Protein AF-A0A7C5JN31-F1 (afdb_monomer_lite)

Foldseek 3Di:
DVDKDKDKDKDKDKDFDPPQLPDPPPNVPPTIDIDIDIDIDMGDDDDDDDDDDPVDDDVCPRPDPPNVVVVVVVVVVVVVVVVVVVVVVVVVVVVVVVVVVVVVVVVVVVVPDD

Radius of gyration: 34.73 Å; chains: 1; bounding box: 94×33×74 Å

Secondary structure (DSSP, 8-state):
--EEEEEEEEEEEEEE-TTGGG-TTTHHHHSEEEEEEEEEEEEEE-----PPPTTT--TTTTS-TT-HHHHHHHHHHHHHHHHHHHHHHHHHHHHHHHHHHHHHHHHHHHTT--

Sequence (114 aa):
AIGGLTDSSQEKVKTKVPLLGDIPLIGKYLFSHRRESLSRTETIIFVSLSIADPKHIVREEGIPEDAELVHKTLLQKESERRQFENEIEQLKRLNTSEKEKELKRIKRLLNTTP

pLDDT: mean 85.21, std 8.4, range [55.41, 95.62]

Structure (mmCIF, N/CA/C/O backbone):
data_AF-A0A7C5JN31-F1
#
_entry.id   AF-A0A7C5JN31-F1
#
loop_
_atom_site.group_PDB
_atom_site.id
_atom_site.type_symbol
_atom_site.label_atom_id
_atom_site.label_alt_id
_atom_site.label_comp_id
_atom_site.label_asym_id
_atom_site.label_entity_id
_atom_site.label_seq_id
_atom_site.pdbx_PDB_ins_code
_atom_site.Cartn_x
_atom_site.Cartn_y
_atom_site.Cartn_z
_atom_site.occupancy
_atom_site.B_iso_or_equiv
_atom_site.auth_seq_id
_atom_site.auth_comp_id
_atom_site.auth_asym_id
_atom_site.auth_atom_id
_atom_site.pdbx_PDB_model_num
ATOM 1 N N . ALA A 1 1 ? 12.983 -12.947 6.696 1.00 57.91 1 ALA A N 1
ATOM 2 C CA . ALA A 1 1 ? 11.868 -12.705 5.759 1.00 57.91 1 ALA A CA 1
ATOM 3 C C . ALA A 1 1 ? 11.324 -14.057 5.323 1.00 57.91 1 ALA A C 1
ATOM 5 O O . ALA A 1 1 ? 12.134 -14.930 5.030 1.00 57.91 1 ALA A O 1
ATOM 6 N N . ILE A 1 2 ? 10.003 -14.255 5.346 1.00 64.31 2 ILE A N 1
ATOM 7 C CA . ILE A 1 2 ? 9.390 -15.533 4.923 1.00 64.31 2 ILE A CA 1
ATOM 8 C C . ILE A 1 2 ? 9.315 -15.616 3.392 1.00 64.31 2 ILE A C 1
ATOM 10 O O . ILE A 1 2 ? 9.351 -16.700 2.819 1.00 64.31 2 ILE A O 1
ATOM 14 N N . GLY A 1 3 ? 9.306 -14.465 2.723 1.00 71.25 3 GLY A N 1
ATOM 15 C CA . GLY A 1 3 ? 9.404 -14.377 1.277 1.00 71.25 3 GLY A CA 1
ATOM 16 C C . GLY A 1 3 ? 9.536 -12.935 0.807 1.00 71.25 3 GLY A C 1
ATOM 17 O O . GLY A 1 3 ? 9.477 -11.990 1.600 1.00 71.25 3 GLY A O 1
ATOM 18 N N . GLY A 1 4 ? 9.707 -12.786 -0.500 1.00 80.06 4 GLY A N 1
ATOM 19 C CA . GLY A 1 4 ? 9.674 -11.509 -1.187 1.00 80.06 4 GLY A CA 1
ATOM 20 C C . GLY A 1 4 ? 9.371 -11.702 -2.668 1.00 80.06 4 GLY A C 1
ATOM 21 O O . GLY A 1 4 ? 9.558 -12.792 -3.206 1.00 80.06 4 GLY A O 1
ATOM 22 N N . LEU A 1 5 ? 8.872 -10.652 -3.309 1.00 88.44 5 LEU A N 1
ATOM 23 C CA . LEU A 1 5 ? 8.611 -10.605 -4.742 1.00 88.44 5 LEU A CA 1
ATOM 24 C C . LEU A 1 5 ? 9.448 -9.478 -5.334 1.00 88.44 5 LEU A C 1
ATOM 26 O O . LEU A 1 5 ? 9.331 -8.331 -4.906 1.00 88.44 5 LEU A O 1
ATOM 30 N N . THR A 1 6 ? 10.276 -9.810 -6.317 1.00 83.75 6 THR A N 1
ATOM 31 C CA . THR A 1 6 ? 10.966 -8.823 -7.143 1.00 83.75 6 THR A CA 1
ATOM 32 C C . THR A 1 6 ? 10.356 -8.869 -8.529 1.00 83.75 6 THR A C 1
ATOM 34 O O . THR A 1 6 ? 10.416 -9.900 -9.195 1.00 83.75 6 THR A O 1
ATOM 37 N N . ASP A 1 7 ? 9.787 -7.748 -8.951 1.00 82.12 7 ASP A N 1
ATOM 38 C CA . ASP A 1 7 ? 9.338 -7.538 -10.317 1.00 82.12 7 ASP A CA 1
ATOM 39 C C . ASP A 1 7 ? 10.256 -6.516 -10.990 1.00 82.12 7 ASP A C 1
ATOM 41 O O . ASP A 1 7 ? 10.668 -5.517 -10.390 1.00 82.12 7 ASP A O 1
ATOM 45 N N . SER A 1 8 ? 10.619 -6.789 -12.236 1.00 86.19 8 SER A N 1
ATOM 46 C CA . SER A 1 8 ? 11.465 -5.914 -13.033 1.00 86.19 8 SER A CA 1
ATOM 47 C C . SER A 1 8 ? 10.913 -5.838 -14.441 1.00 86.19 8 SER A C 1
ATOM 49 O O . SER A 1 8 ? 10.751 -6.856 -15.111 1.00 86.19 8 SER A O 1
ATOM 51 N N . SER A 1 9 ? 10.659 -4.615 -14.892 1.00 86.88 9 SER A N 1
ATOM 52 C CA . SER A 1 9 ? 10.125 -4.335 -16.216 1.00 86.88 9 SER A CA 1
ATOM 53 C C . SER A 1 9 ? 11.058 -3.393 -16.961 1.00 86.88 9 SER A C 1
ATOM 55 O O . SER A 1 9 ? 11.497 -2.366 -16.431 1.00 86.88 9 SER A O 1
ATOM 57 N N . GLN A 1 10 ? 11.383 -3.769 -18.197 1.00 90.88 10 GLN A N 1
ATOM 58 C CA . GLN A 1 10 ? 12.187 -2.966 -19.104 1.00 90.88 10 GLN A CA 1
ATOM 59 C C . GLN A 1 10 ? 11.359 -2.613 -20.335 1.00 90.88 10 GLN A C 1
ATOM 61 O O . GLN A 1 10 ? 10.977 -3.486 -21.112 1.00 90.88 10 GLN A O 1
ATOM 66 N N . GLU A 1 11 ? 11.156 -1.317 -20.552 1.00 91.25 11 GLU A N 1
ATOM 67 C CA . GLU A 1 11 ? 10.447 -0.795 -21.713 1.00 91.25 11 GLU A CA 1
ATOM 68 C C . GLU A 1 11 ? 11.410 0.004 -22.598 1.00 91.25 11 GLU A C 1
ATOM 70 O O . GLU A 1 11 ? 12.099 0.921 -22.141 1.00 91.25 11 GLU A O 1
ATOM 75 N N . LYS A 1 12 ? 11.465 -0.348 -23.887 1.00 92.44 12 LYS A N 1
ATOM 76 C CA . LYS A 1 12 ? 12.239 0.378 -24.900 1.00 92.44 12 LYS A CA 1
ATOM 77 C C . LYS A 1 12 ? 11.301 0.863 -25.992 1.00 92.44 12 LYS A C 1
ATOM 79 O O . LYS A 1 12 ? 10.890 0.089 -26.853 1.00 92.44 12 LYS A O 1
ATOM 84 N N . VAL A 1 13 ? 11.009 2.159 -25.982 1.00 91.38 13 VAL A N 1
ATOM 85 C CA . VAL A 1 13 ? 10.170 2.810 -26.990 1.00 91.38 13 VAL A CA 1
ATOM 86 C C . VAL A 1 13 ? 11.058 3.585 -27.950 1.00 91.38 13 VAL A C 1
ATOM 88 O O . VAL A 1 13 ? 11.870 4.420 -27.543 1.00 91.38 13 VAL A O 1
ATOM 91 N N . LYS A 1 14 ? 10.900 3.321 -29.248 1.00 90.56 14 LYS A N 1
ATOM 92 C CA . LYS A 1 14 ? 11.566 4.067 -30.315 1.00 90.56 14 LYS A CA 1
ATOM 93 C C . LYS A 1 14 ? 10.526 4.580 -31.299 1.00 90.56 14 LYS A C 1
ATOM 95 O O . LYS A 1 14 ? 9.910 3.796 -32.014 1.00 90.56 14 LYS A O 1
ATOM 100 N N . THR A 1 15 ? 10.410 5.896 -31.384 1.00 90.88 15 THR A N 1
ATOM 101 C CA . THR A 1 15 ? 9.513 6.584 -32.315 1.00 90.88 15 THR A CA 1
ATOM 102 C C . THR A 1 15 ? 10.360 7.331 -33.334 1.00 90.88 15 THR A C 1
ATOM 104 O O . THR A 1 15 ? 11.352 7.959 -32.974 1.00 90.88 15 THR A O 1
ATOM 107 N N . LYS A 1 16 ? 10.018 7.262 -34.619 1.00 92.12 16 LYS A N 1
ATOM 108 C CA . LYS A 1 16 ? 10.719 8.014 -35.667 1.00 92.12 16 LYS A CA 1
ATOM 109 C C . LYS A 1 16 ? 9.753 8.484 -36.742 1.00 92.12 16 LYS A C 1
ATOM 111 O O . LYS A 1 16 ? 8.742 7.828 -36.980 1.00 92.12 16 LYS A O 1
ATOM 116 N N . VAL A 1 17 ? 10.100 9.580 -37.410 1.00 91.44 17 VAL A N 1
ATOM 117 C CA . VAL A 1 17 ? 9.393 10.028 -38.616 1.00 91.44 17 VAL A CA 1
ATOM 118 C C . VAL A 1 17 ? 9.766 9.096 -39.785 1.00 91.44 17 VAL A C 1
ATOM 120 O O . VAL A 1 17 ? 10.963 8.885 -40.011 1.00 91.44 17 VAL A O 1
ATOM 123 N N . PRO A 1 18 ? 8.797 8.520 -40.527 1.00 84.75 18 PRO A N 1
ATOM 124 C CA . PRO A 1 18 ? 9.079 7.710 -41.716 1.00 84.75 18 PRO A CA 1
ATOM 125 C C . PRO A 1 18 ? 9.904 8.497 -42.749 1.00 84.75 18 PRO A C 1
ATOM 127 O O . PRO A 1 18 ? 9.698 9.697 -42.910 1.00 84.75 18 PRO A O 1
ATOM 130 N N . LEU A 1 19 ? 10.841 7.835 -43.439 1.00 86.44 19 LEU A N 1
ATOM 131 C CA . LEU A 1 19 ?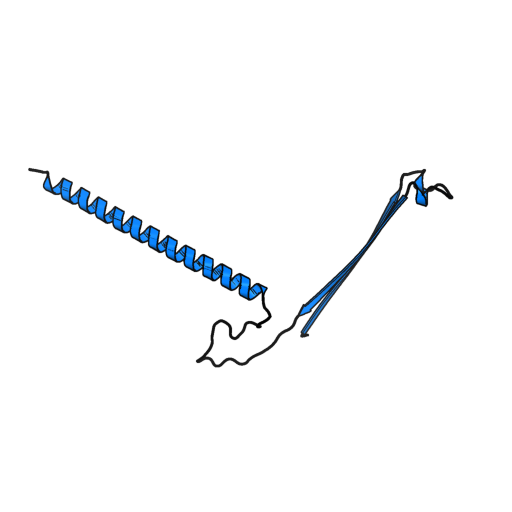 11.842 8.413 -44.362 1.00 86.44 19 LEU A CA 1
ATOM 132 C C . LEU A 1 19 ? 12.911 9.301 -43.692 1.00 86.44 19 LEU A C 1
ATOM 134 O O . LEU A 1 19 ? 14.101 9.027 -43.831 1.00 86.44 19 LEU A O 1
ATOM 138 N N . LEU A 1 20 ? 12.520 10.327 -42.929 1.00 86.50 20 LEU A N 1
ATOM 139 C CA . LEU A 1 20 ? 13.459 11.304 -42.349 1.00 86.50 20 LEU A CA 1
ATOM 140 C C . LEU A 1 20 ? 14.269 10.752 -41.166 1.00 86.50 20 LEU A C 1
ATOM 142 O O . LEU A 1 20 ? 15.424 11.126 -40.966 1.00 86.50 20 LEU A O 1
ATOM 146 N N . GLY A 1 21 ? 13.694 9.829 -40.394 1.00 84.50 21 GLY A N 1
ATOM 147 C CA . GLY A 1 21 ? 14.367 9.201 -39.255 1.00 84.50 21 GLY A CA 1
ATOM 148 C C . GLY A 1 21 ? 15.512 8.254 -39.635 1.00 84.50 21 GLY A C 1
ATOM 149 O O . GLY A 1 21 ? 16.330 7.923 -38.776 1.00 84.50 21 GLY A O 1
ATOM 150 N N . ASP A 1 22 ? 15.588 7.832 -40.902 1.00 88.94 22 ASP A N 1
ATOM 151 C CA . ASP A 1 22 ? 16.600 6.892 -41.403 1.00 88.94 22 ASP A CA 1
ATOM 152 C C . ASP A 1 22 ? 17.736 7.577 -42.182 1.00 88.94 22 ASP A C 1
ATOM 154 O O . ASP A 1 22 ? 18.663 6.904 -42.632 1.00 88.94 22 ASP A O 1
ATOM 158 N N . ILE A 1 23 ? 17.715 8.913 -42.294 1.00 89.12 23 ILE A N 1
ATOM 159 C CA . ILE A 1 23 ? 18.777 9.678 -42.958 1.00 89.12 23 ILE A CA 1
ATOM 160 C C . ILE A 1 23 ? 20.103 9.494 -42.190 1.00 89.12 23 ILE A C 1
ATOM 162 O O . ILE A 1 23 ? 20.155 9.779 -40.984 1.00 89.12 23 ILE A O 1
ATOM 166 N N . PRO A 1 24 ? 21.189 9.050 -42.859 1.00 83.00 24 PRO A N 1
ATOM 167 C CA . PRO A 1 24 ? 22.523 8.990 -42.265 1.00 83.00 24 PRO A CA 1
ATOM 168 C C . PRO A 1 24 ? 22.946 10.357 -41.704 1.00 83.00 24 PRO A C 1
ATOM 170 O O . PRO A 1 24 ? 22.541 11.393 -42.215 1.00 83.00 24 PRO A O 1
ATOM 173 N N . LEU A 1 25 ? 23.766 10.375 -40.653 1.00 83.06 25 LEU A N 1
ATOM 174 C CA . LEU A 1 25 ? 24.190 11.568 -39.893 1.00 83.06 25 LEU A CA 1
ATOM 175 C C . LEU A 1 25 ? 23.098 12.259 -39.059 1.00 83.06 25 LEU A C 1
ATOM 177 O O . LEU A 1 25 ? 23.324 12.446 -37.871 1.00 83.06 25 LEU A O 1
ATOM 181 N N . ILE A 1 26 ? 21.945 12.638 -39.623 1.00 86.25 26 ILE A N 1
ATOM 182 C CA . ILE A 1 26 ? 20.996 13.550 -38.941 1.00 86.25 26 ILE A CA 1
ATOM 183 C C . ILE A 1 26 ? 19.694 12.901 -38.456 1.00 86.25 26 ILE A C 1
ATOM 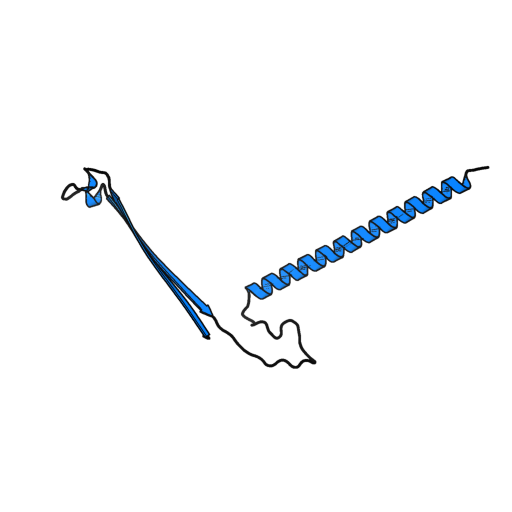185 O O . ILE A 1 26 ? 19.119 13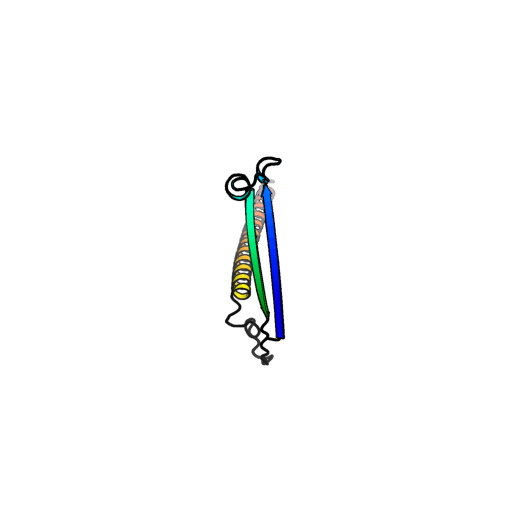.344 -37.459 1.00 86.25 26 ILE A O 1
ATOM 189 N N . GLY A 1 27 ? 19.229 11.833 -39.112 1.00 84.06 27 GLY A N 1
ATOM 190 C CA . GLY A 1 27 ? 17.890 11.272 -38.891 1.00 84.06 27 GLY A CA 1
ATOM 191 C C . GLY A 1 27 ? 17.663 10.783 -37.461 1.00 84.06 27 GLY A C 1
ATOM 192 O O . GLY A 1 27 ? 16.613 11.026 -36.865 1.00 84.06 27 GLY A O 1
ATOM 193 N N . LYS A 1 28 ? 18.693 10.171 -36.862 1.00 83.81 28 LYS A N 1
ATOM 194 C CA . LYS A 1 28 ? 18.642 9.653 -35.487 1.00 83.81 28 LYS A CA 1
ATOM 195 C C . LYS A 1 28 ? 18.608 10.753 -34.419 1.00 83.81 28 LYS A C 1
ATOM 197 O O . LYS A 1 28 ? 18.057 10.508 -33.351 1.00 83.81 28 LYS A O 1
ATOM 202 N N . TYR A 1 29 ? 19.180 11.926 -34.686 1.00 84.81 29 TYR A N 1
ATOM 203 C CA . TYR A 1 29 ? 19.310 12.996 -33.690 1.00 84.81 29 TYR A CA 1
ATOM 204 C C . TYR A 1 29 ? 18.160 14.004 -33.741 1.00 84.81 29 TYR A C 1
ATOM 206 O O . TYR A 1 29 ? 17.770 14.518 -32.700 1.00 84.81 29 TYR A O 1
ATOM 214 N N . LEU A 1 30 ? 17.609 14.272 -34.932 1.00 87.94 30 LEU A N 1
ATOM 215 C CA . LEU A 1 30 ? 16.582 15.306 -35.127 1.00 87.94 30 LEU A CA 1
ATOM 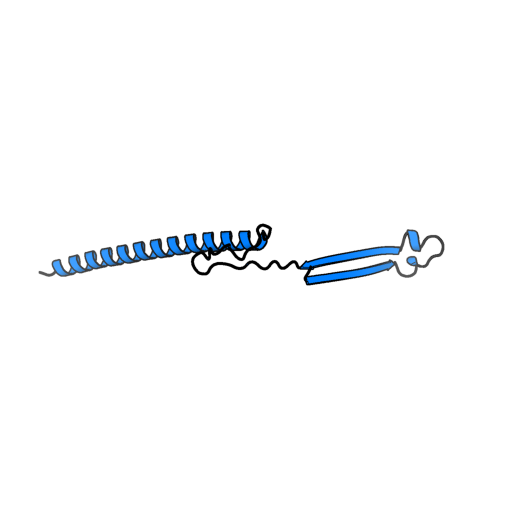216 C C . LEU A 1 30 ? 15.171 14.745 -35.351 1.00 87.94 30 LEU A C 1
ATOM 218 O O . LEU A 1 30 ? 14.193 15.416 -35.038 1.00 87.94 30 LEU A O 1
ATOM 222 N N . PHE A 1 31 ? 15.048 13.521 -35.874 1.00 91.19 31 PHE A N 1
ATOM 223 C CA . PHE A 1 31 ? 13.765 12.948 -36.310 1.00 91.19 31 PHE A CA 1
ATOM 224 C C . PHE A 1 31 ? 13.459 11.584 -35.678 1.00 91.19 31 PHE A C 1
ATOM 226 O O . PHE A 1 31 ? 12.558 10.867 -36.128 1.00 91.19 31 PHE A O 1
ATOM 233 N N . SER A 1 32 ? 14.199 11.211 -34.630 1.00 88.69 32 SER A N 1
ATOM 234 C CA . SER A 1 32 ? 13.944 10.003 -33.851 1.00 88.69 32 SER A CA 1
ATOM 235 C C . SER A 1 32 ? 13.980 10.288 -32.353 1.00 88.69 32 SER A C 1
ATOM 237 O O . SER A 1 32 ? 14.842 11.014 -31.868 1.00 88.69 32 SER A O 1
ATOM 239 N N . HIS A 1 33 ? 13.036 9.702 -31.625 1.00 90.88 33 HIS A N 1
ATOM 240 C CA . HIS A 1 33 ? 12.929 9.761 -30.178 1.00 90.88 33 HIS A CA 1
ATOM 241 C C . HIS A 1 33 ? 13.100 8.355 -29.603 1.00 90.88 33 HIS A C 1
ATOM 243 O O . HIS A 1 33 ? 12.530 7.384 -30.112 1.00 90.88 33 HIS A O 1
ATOM 249 N N . ARG A 1 34 ? 13.883 8.241 -28.532 1.00 89.25 34 ARG A N 1
ATOM 250 C CA . ARG A 1 34 ? 14.041 7.000 -27.779 1.00 89.25 34 ARG A CA 1
ATOM 251 C C . ARG A 1 34 ? 13.734 7.267 -26.319 1.00 89.25 34 ARG A C 1
ATOM 253 O O . ARG A 1 34 ? 14.313 8.174 -25.731 1.00 89.25 34 ARG A O 1
ATOM 260 N N . ARG A 1 35 ? 12.881 6.427 -25.747 1.00 90.56 35 ARG A N 1
ATOM 261 C CA . ARG A 1 35 ? 12.623 6.379 -24.316 1.00 90.56 35 ARG A CA 1
ATOM 262 C C . ARG A 1 35 ? 12.964 4.986 -23.815 1.00 90.56 35 ARG A C 1
ATOM 264 O O . ARG A 1 35 ? 12.471 3.993 -24.345 1.00 90.56 35 ARG A O 1
ATOM 271 N N . GLU A 1 36 ? 13.824 4.932 -22.814 1.00 92.38 36 GLU A N 1
ATOM 272 C CA . GLU A 1 36 ? 14.153 3.706 -22.095 1.00 92.38 36 GLU A CA 1
ATOM 273 C C . GLU A 1 36 ? 13.643 3.881 -20.664 1.00 92.38 36 GLU A C 1
ATOM 275 O O . GLU A 1 36 ? 13.950 4.883 -20.017 1.00 92.38 36 GLU A O 1
ATOM 280 N N . SER A 1 37 ? 12.810 2.953 -20.199 1.00 90.00 37 SER A N 1
ATOM 281 C CA . SER A 1 37 ? 12.298 2.936 -18.830 1.00 90.00 37 SER A CA 1
ATOM 282 C C . SER A 1 37 ? 12.674 1.620 -18.160 1.00 90.00 37 SER A C 1
ATOM 284 O O . SER A 1 37 ? 12.503 0.543 -18.733 1.00 90.00 37 SER A O 1
ATOM 286 N N . LEU A 1 38 ? 13.231 1.731 -16.957 1.00 91.06 38 LEU A N 1
ATOM 287 C CA . LEU A 1 38 ? 13.595 0.621 -16.086 1.00 91.06 38 LEU A CA 1
ATOM 288 C C . LEU A 1 38 ? 12.802 0.796 -14.793 1.00 91.06 38 LEU A C 1
ATOM 290 O O . LEU A 1 38 ? 13.013 1.774 -14.077 1.00 91.06 38 LEU A O 1
ATOM 294 N N . SER A 1 39 ? 11.890 -0.133 -14.518 1.00 90.88 39 SER A N 1
ATOM 295 C CA . SER A 1 39 ? 11.123 -0.172 -13.274 1.00 90.88 39 SER A CA 1
ATOM 296 C C . SER A 1 39 ? 11.471 -1.437 -12.507 1.00 90.88 39 SER A C 1
ATOM 298 O O . SER A 1 39 ? 11.498 -2.527 -13.082 1.00 90.88 39 SER A O 1
ATOM 300 N N . ARG A 1 40 ? 11.751 -1.292 -11.213 1.00 89.25 40 ARG A N 1
ATOM 301 C CA . ARG A 1 40 ? 12.041 -2.403 -10.308 1.00 89.25 40 ARG A CA 1
ATOM 302 C C . ARG A 1 40 ? 11.228 -2.220 -9.039 1.00 89.25 40 ARG A C 1
ATOM 304 O O . ARG A 1 40 ? 11.310 -1.176 -8.396 1.00 89.25 40 ARG A O 1
ATOM 311 N N . THR A 1 41 ? 10.449 -3.234 -8.697 1.00 91.62 41 THR A N 1
ATOM 312 C CA . THR A 1 41 ? 9.570 -3.239 -7.532 1.00 91.62 41 THR A CA 1
ATOM 313 C C . THR A 1 41 ? 9.920 -4.431 -6.662 1.00 91.62 41 THR A C 1
ATOM 315 O O . THR A 1 41 ? 9.981 -5.561 -7.136 1.00 91.62 41 THR A O 1
ATOM 318 N N . GLU A 1 42 ? 10.165 -4.174 -5.382 1.00 86.06 42 GLU A N 1
ATOM 319 C CA . GLU A 1 42 ? 10.550 -5.188 -4.407 1.00 86.06 42 GLU A CA 1
ATOM 320 C C . GLU A 1 42 ? 9.552 -5.163 -3.253 1.00 86.06 42 GLU A C 1
ATOM 322 O O . GLU A 1 42 ? 9.300 -4.122 -2.653 1.00 86.06 42 GLU A O 1
ATOM 327 N N . THR A 1 43 ? 8.955 -6.314 -2.963 1.00 87.44 43 THR A N 1
ATOM 328 C CA . THR A 1 43 ? 8.043 -6.512 -1.833 1.00 87.44 43 THR A CA 1
ATOM 329 C C . THR A 1 43 ? 8.664 -7.528 -0.890 1.00 87.44 43 THR A C 1
ATOM 331 O O . THR A 1 43 ? 9.053 -8.605 -1.335 1.00 87.44 43 THR A O 1
ATOM 334 N N . ILE A 1 44 ? 8.748 -7.214 0.403 1.00 87.44 44 ILE A N 1
ATOM 335 C CA . ILE A 1 44 ? 9.326 -8.093 1.429 1.00 87.44 44 ILE A CA 1
ATOM 336 C C . ILE A 1 44 ? 8.269 -8.352 2.500 1.00 87.44 44 ILE A C 1
ATOM 338 O O . ILE A 1 44 ? 7.643 -7.412 2.984 1.00 87.44 44 ILE A O 1
ATOM 342 N N . ILE A 1 45 ? 8.078 -9.620 2.879 1.00 82.25 45 ILE A N 1
ATOM 343 C CA . ILE A 1 45 ? 7.096 -10.015 3.896 1.00 82.25 45 ILE A CA 1
ATOM 344 C C . ILE A 1 45 ? 7.814 -10.502 5.159 1.00 82.25 45 ILE A C 1
ATOM 346 O O . ILE A 1 45 ? 8.599 -11.464 5.141 1.00 82.25 45 ILE A O 1
ATOM 350 N N . PHE A 1 46 ? 7.498 -9.846 6.276 1.00 83.75 46 PHE A N 1
ATOM 351 C CA . PHE A 1 46 ? 7.928 -10.214 7.620 1.00 83.75 46 PHE A CA 1
ATOM 352 C C . PHE A 1 46 ? 6.747 -10.793 8.396 1.00 83.75 46 PHE A C 1
ATOM 354 O O . PHE A 1 46 ? 5.640 -10.267 8.337 1.00 83.75 46 PHE A O 1
ATOM 361 N N . VAL A 1 47 ? 6.985 -11.887 9.116 1.00 79.81 47 VAL A N 1
ATOM 362 C CA . VAL A 1 47 ? 6.007 -12.478 10.031 1.00 79.81 47 VAL A CA 1
ATOM 363 C C . VAL A 1 47 ? 6.712 -12.681 11.359 1.00 79.81 47 VAL A C 1
ATOM 365 O O . VAL A 1 47 ? 7.789 -13.280 11.401 1.00 79.81 47 VAL A O 1
ATOM 368 N N . SER A 1 48 ? 6.103 -12.160 12.417 1.00 81.50 48 SER A N 1
ATOM 369 C CA . SER A 1 48 ? 6.512 -12.372 13.800 1.00 81.50 48 SER A CA 1
ATOM 370 C C . SER A 1 48 ? 5.426 -13.180 14.502 1.00 81.50 48 SER A C 1
ATOM 372 O O . SER A 1 48 ? 4.241 -12.961 14.252 1.00 81.50 48 SER A O 1
ATOM 374 N N . LEU A 1 49 ? 5.825 -14.134 15.340 1.00 80.81 49 LEU A N 1
ATOM 375 C CA . LEU A 1 49 ? 4.911 -14.940 16.145 1.00 80.81 49 LEU A CA 1
ATOM 376 C C . LEU A 1 49 ? 5.147 -14.611 17.618 1.00 80.81 49 LEU A C 1
ATOM 378 O O . LEU A 1 49 ? 6.274 -14.712 18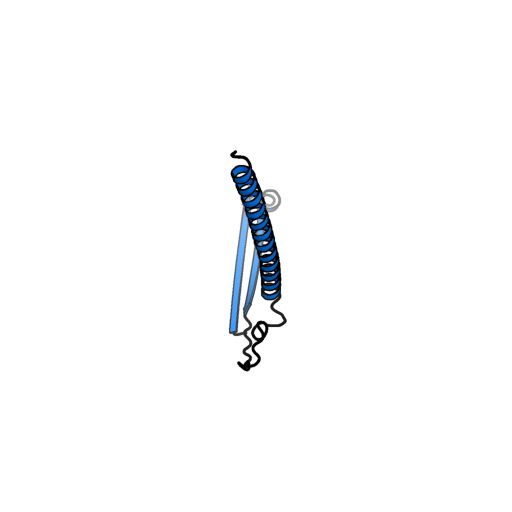.102 1.00 80.81 49 LEU A O 1
ATOM 382 N N . SER A 1 50 ? 4.079 -14.260 18.326 1.00 75.69 50 SER A N 1
ATOM 383 C CA . SER A 1 50 ? 4.042 -14.108 19.781 1.00 75.69 50 SER A CA 1
ATOM 384 C C . SER A 1 50 ? 3.005 -15.075 20.362 1.00 75.69 50 SER A C 1
ATOM 386 O O . SER A 1 50 ? 1.997 -15.387 19.727 1.00 75.69 50 SER A O 1
ATOM 388 N N . ILE A 1 51 ? 3.268 -15.599 21.561 1.00 79.31 51 ILE A N 1
ATOM 389 C CA . ILE A 1 51 ? 2.297 -16.401 22.315 1.00 79.31 51 ILE A CA 1
ATOM 390 C C . ILE A 1 51 ? 1.552 -15.440 23.243 1.00 79.31 51 ILE A C 1
ATOM 392 O O . ILE A 1 51 ? 2.189 -14.788 24.067 1.00 79.31 51 ILE A O 1
ATOM 396 N N . ALA A 1 52 ? 0.228 -15.364 23.108 1.00 77.62 52 ALA A N 1
ATOM 397 C CA . ALA A 1 52 ? -0.638 -14.544 23.955 1.00 77.62 52 ALA A CA 1
ATOM 398 C C . ALA A 1 52 ? -1.322 -15.398 25.037 1.00 77.62 52 ALA A C 1
ATOM 400 O O . ALA A 1 52 ? -1.746 -16.527 24.767 1.00 77.62 52 ALA A O 1
ATOM 401 N N . ASP A 1 53 ? -1.439 -14.868 26.259 1.00 81.56 53 ASP A N 1
ATOM 402 C CA . ASP A 1 53 ? -2.204 -15.511 27.334 1.00 81.56 53 ASP A CA 1
ATOM 403 C C . ASP A 1 53 ? -3.706 -15.264 27.103 1.00 81.56 53 ASP A C 1
ATOM 405 O O . ASP A 1 53 ? -4.129 -14.107 27.095 1.00 81.56 53 ASP A O 1
ATOM 409 N N . PRO A 1 54 ? -4.548 -16.311 26.972 1.00 76.88 54 PRO A N 1
ATOM 410 C CA . PRO A 1 54 ? -5.986 -16.169 26.743 1.00 76.88 54 PRO A CA 1
ATOM 411 C C . PRO A 1 54 ? -6.726 -15.328 27.792 1.00 76.88 54 PRO A C 1
ATOM 413 O O . PRO A 1 54 ? -7.808 -14.821 27.503 1.00 76.88 54 PRO A O 1
ATOM 416 N N . LYS A 1 55 ? -6.174 -15.160 28.999 1.00 79.50 55 LYS A N 1
ATOM 417 C CA . LYS A 1 55 ? -6.770 -14.316 30.046 1.00 79.50 55 LYS A CA 1
ATOM 418 C C . LYS A 1 55 ? -6.526 -12.822 29.837 1.00 79.50 55 LYS A C 1
ATOM 420 O O . LYS A 1 55 ? -7.239 -12.016 30.433 1.00 79.50 55 LYS A O 1
ATOM 425 N N . HIS A 1 56 ? -5.547 -12.462 29.012 1.00 73.88 56 HIS A N 1
ATOM 426 C CA . HIS A 1 56 ? -5.084 -11.089 28.831 1.00 73.88 56 HIS A CA 1
ATOM 427 C C . HIS A 1 56 ? -5.045 -10.638 27.368 1.00 73.88 56 HIS A C 1
ATOM 429 O O . HIS A 1 56 ? -4.488 -9.580 27.105 1.00 73.88 56 HIS A O 1
ATOM 435 N N . ILE A 1 57 ? -5.711 -11.361 26.453 1.00 71.69 57 ILE A N 1
ATOM 436 C CA . ILE A 1 57 ? -5.773 -10.989 25.032 1.00 71.69 57 ILE A CA 1
ATOM 437 C C . ILE A 1 57 ? -6.387 -9.601 24.868 1.00 71.69 57 ILE A C 1
ATOM 439 O O . ILE A 1 57 ? -7.609 -9.424 24.905 1.00 71.69 57 ILE A O 1
ATOM 443 N N . VAL A 1 58 ? -5.521 -8.618 24.645 1.00 73.75 58 VAL A N 1
ATOM 444 C CA . VAL A 1 58 ? -5.905 -7.293 24.166 1.00 73.75 58 VAL A CA 1
ATOM 445 C C . VAL A 1 58 ? -5.993 -7.360 22.642 1.00 73.75 58 VAL A C 1
ATOM 447 O O . VAL A 1 58 ? -5.278 -8.125 21.993 1.00 73.75 58 VAL A O 1
ATOM 450 N N . ARG A 1 59 ? -6.900 -6.587 22.040 1.00 69.94 59 ARG A N 1
ATOM 451 C CA . ARG A 1 59 ? -7.187 -6.644 20.595 1.00 69.94 59 ARG A CA 1
ATOM 452 C C . ARG A 1 59 ? -5.949 -6.336 19.738 1.00 69.94 59 ARG A C 1
ATOM 454 O O . ARG A 1 59 ? -5.894 -6.719 18.571 1.00 69.94 59 ARG A O 1
ATOM 461 N N . GLU A 1 60 ? -4.972 -5.673 20.336 1.00 71.75 60 GLU A N 1
ATOM 462 C CA . GLU A 1 60 ? -3.716 -5.226 19.757 1.00 71.75 60 GLU A CA 1
ATOM 463 C C . GLU A 1 60 ? -2.582 -6.271 19.863 1.00 71.75 60 GLU A C 1
ATOM 465 O O . GLU A 1 60 ? -1.595 -6.138 19.149 1.00 71.75 60 GLU A O 1
ATOM 470 N N . GLU A 1 61 ? -2.710 -7.347 20.661 1.00 72.75 61 GLU A N 1
ATOM 471 C CA . GLU A 1 61 ? -1.613 -8.307 20.954 1.00 72.75 61 GLU A CA 1
ATOM 472 C C . GLU A 1 61 ? -1.107 -9.141 19.756 1.00 72.75 61 GLU A C 1
ATOM 474 O O . GLU A 1 61 ? -0.109 -9.854 19.864 1.00 72.75 61 GLU A O 1
ATOM 479 N N . GLY A 1 62 ? -1.756 -9.045 18.597 1.00 73.62 62 GLY A N 1
ATOM 480 C CA . GLY A 1 62 ? -1.321 -9.687 17.350 1.00 73.62 62 GLY A CA 1
ATOM 481 C C . GLY A 1 62 ? -0.899 -8.707 16.257 1.00 73.62 62 GLY A C 1
ATOM 482 O O . GLY A 1 62 ? -0.660 -9.129 15.125 1.00 73.62 62 GLY A O 1
ATOM 483 N N . ILE A 1 63 ? -0.867 -7.408 16.556 1.00 81.50 63 ILE A N 1
ATOM 484 C CA . ILE A 1 63 ? -0.589 -6.359 15.578 1.00 81.50 63 ILE A CA 1
ATOM 485 C C . ILE A 1 63 ? 0.836 -5.848 15.813 1.00 81.50 63 ILE A C 1
ATOM 487 O O . ILE A 1 63 ? 1.134 -5.372 16.906 1.00 81.50 63 ILE A O 1
ATOM 491 N N . PRO A 1 64 ? 1.726 -5.929 14.810 1.00 79.06 64 PRO A N 1
ATOM 492 C CA . PRO A 1 64 ? 3.061 -5.352 14.914 1.00 79.06 64 PRO A CA 1
ATOM 493 C C . PRO A 1 64 ? 3.005 -3.838 15.165 1.00 79.06 64 PRO A C 1
ATOM 495 O O . PRO A 1 64 ? 2.154 -3.148 14.599 1.00 79.06 64 PRO A O 1
ATOM 498 N N . GLU A 1 65 ? 3.932 -3.313 15.969 1.00 77.81 65 GLU A N 1
ATOM 499 C CA . GLU A 1 65 ? 4.029 -1.875 16.274 1.00 77.81 65 GLU A CA 1
A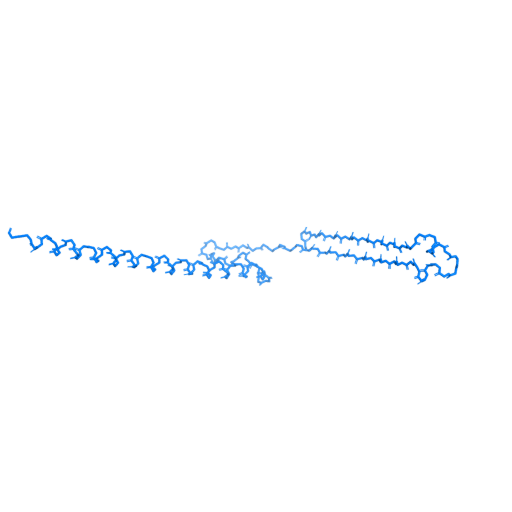TOM 500 C C . GLU A 1 65 ? 4.212 -1.025 15.001 1.00 77.81 65 GLU A C 1
ATOM 502 O O . GLU A 1 65 ? 3.666 0.067 14.878 1.00 77.81 65 GLU A O 1
ATOM 507 N N . ASP A 1 66 ? 4.907 -1.570 14.005 1.00 79.31 66 ASP A N 1
ATOM 508 C CA . ASP A 1 66 ? 5.198 -0.960 12.708 1.00 79.31 66 ASP A CA 1
ATOM 509 C C . ASP A 1 66 ? 4.075 -1.134 11.660 1.00 79.31 66 ASP A C 1
ATOM 511 O O . ASP A 1 66 ? 4.198 -0.677 10.521 1.00 79.31 66 ASP A O 1
ATOM 515 N N . ALA A 1 67 ? 2.938 -1.741 12.019 1.00 82.44 67 ALA A N 1
ATOM 516 C CA . ALA A 1 67 ? 1.814 -1.967 11.107 1.00 82.44 67 ALA A CA 1
ATOM 517 C C . ALA A 1 67 ? 0.915 -0.722 10.932 1.00 82.44 67 ALA A C 1
ATOM 519 O O . ALA A 1 67 ? -0.269 -0.731 11.288 1.00 82.44 67 ALA A O 1
ATOM 520 N N . GLU A 1 68 ? 1.451 0.357 10.353 1.00 84.88 68 GLU A N 1
ATOM 521 C CA . GLU A 1 68 ? 0.770 1.660 10.207 1.00 84.88 68 GLU A CA 1
ATOM 522 C C . GLU A 1 68 ? -0.600 1.559 9.504 1.00 84.88 68 GLU A C 1
ATOM 524 O O . GLU A 1 68 ? -1.601 2.115 9.964 1.00 84.88 68 GLU A O 1
ATOM 529 N N . LEU A 1 69 ? -0.680 0.800 8.405 1.00 83.94 69 LEU A N 1
ATOM 530 C CA . LEU A 1 69 ? -1.915 0.638 7.626 1.00 83.94 69 LEU A CA 1
ATOM 531 C C . LEU A 1 69 ? -3.038 -0.030 8.432 1.00 83.94 69 LEU A C 1
ATOM 533 O O . LEU A 1 69 ? -4.211 0.334 8.296 1.00 83.94 69 LEU A O 1
ATOM 537 N N . VAL A 1 70 ? -2.683 -0.999 9.280 1.00 86.06 70 VAL A N 1
ATOM 538 C CA . VAL A 1 70 ? -3.643 -1.702 10.138 1.00 86.06 70 VAL A CA 1
ATOM 539 C C . VAL A 1 70 ? -4.173 -0.741 11.198 1.00 86.06 70 VAL A C 1
ATOM 541 O O . VAL A 1 70 ? -5.390 -0.608 11.336 1.00 86.06 70 VAL A O 1
ATOM 544 N N . HIS A 1 71 ? -3.283 -0.000 11.863 1.00 85.94 71 HIS A N 1
ATOM 545 C CA . HIS A 1 71 ? -3.653 1.017 12.850 1.00 85.94 71 HIS A CA 1
ATOM 546 C C . HIS A 1 71 ? -4.578 2.083 12.258 1.00 85.94 71 HIS A C 1
ATOM 548 O O . HIS A 1 71 ? -5.638 2.365 12.818 1.00 85.94 71 HIS A O 1
ATOM 554 N N . LYS A 1 72 ? -4.241 2.622 11.080 1.00 87.88 72 LYS A N 1
ATOM 555 C CA . LYS A 1 72 ? -5.083 3.602 10.380 1.00 87.88 72 LYS A CA 1
ATOM 556 C C . LYS A 1 72 ? -6.489 3.062 10.114 1.00 87.88 72 LYS A C 1
ATOM 558 O O . LYS A 1 72 ? -7.474 3.758 10.355 1.00 87.88 72 LYS A O 1
ATOM 563 N N . THR A 1 73 ? -6.586 1.818 9.649 1.00 87.31 73 THR A N 1
ATOM 564 C CA . THR A 1 73 ? -7.872 1.175 9.344 1.00 87.31 73 THR A CA 1
ATOM 565 C C . THR A 1 73 ? -8.698 0.931 10.610 1.00 87.31 73 THR A C 1
ATOM 567 O O . THR A 1 73 ? -9.919 1.092 10.593 1.00 87.31 73 THR A O 1
ATOM 570 N N . LEU A 1 74 ? -8.053 0.560 11.719 1.00 88.06 74 LEU A N 1
ATOM 571 C CA . LEU A 1 74 ? -8.721 0.384 13.009 1.00 88.06 74 LEU A CA 1
ATOM 572 C C . LEU A 1 74 ? -9.291 1.703 13.531 1.00 88.06 74 LEU A C 1
ATOM 574 O O . LEU A 1 74 ? -10.466 1.746 13.890 1.00 88.06 74 LEU A O 1
ATOM 578 N N . LEU A 1 75 ? -8.502 2.780 13.486 1.00 89.25 75 LEU A N 1
ATOM 579 C CA . LEU A 1 75 ? -8.942 4.117 13.894 1.00 89.25 75 LEU A CA 1
ATOM 580 C C . LEU A 1 75 ? -10.124 4.614 13.051 1.00 89.25 75 LEU A C 1
ATOM 582 O O . LEU A 1 75 ? -11.090 5.150 13.595 1.00 89.25 75 LEU A O 1
ATOM 586 N N . GLN A 1 76 ? -10.085 4.395 11.733 1.00 91.00 76 GLN A N 1
ATOM 587 C CA . GLN A 1 76 ? -11.193 4.742 10.839 1.00 91.00 76 GLN A CA 1
ATOM 588 C C . GLN A 1 76 ? -12.472 3.991 11.216 1.00 91.00 76 GLN A C 1
ATOM 590 O O . GLN A 1 76 ? -13.489 4.628 11.490 1.00 91.00 76 GLN A O 1
ATOM 595 N N . LYS A 1 77 ? -12.407 2.661 11.346 1.00 90.50 77 LYS A N 1
ATOM 596 C CA . LYS A 1 77 ? -13.565 1.843 11.737 1.00 90.50 77 LYS A CA 1
ATOM 597 C C . LYS A 1 77 ? -14.119 2.219 13.103 1.00 90.50 77 LYS A C 1
ATOM 599 O O . LYS A 1 77 ? -15.330 2.181 13.310 1.00 90.50 77 LYS A O 1
ATOM 604 N N . GLU A 1 78 ? -13.253 2.560 14.051 1.00 90.44 78 GLU A N 1
ATOM 605 C CA . GLU A 1 78 ? -13.696 2.983 15.373 1.00 90.44 78 GLU A CA 1
ATOM 606 C C . GLU A 1 78 ? -14.440 4.321 15.308 1.00 90.44 78 GLU A C 1
ATOM 608 O O . GLU A 1 78 ? -15.495 4.469 15.928 1.00 90.44 78 GLU A O 1
ATOM 613 N N . SER A 1 79 ? -13.941 5.272 14.514 1.00 92.56 79 SER A N 1
ATOM 614 C CA . SER A 1 79 ? -14.611 6.557 14.299 1.00 92.56 79 SER A CA 1
ATOM 615 C C . SER A 1 79 ? -15.974 6.394 13.619 1.00 92.56 79 SER A C 1
ATOM 617 O O . SER A 1 79 ? -16.958 6.968 14.084 1.00 92.56 79 SER A O 1
ATOM 619 N N . GLU A 1 80 ? -16.057 5.544 12.594 1.00 93.62 80 GLU A N 1
ATOM 620 C CA . GLU A 1 80 ? -17.294 5.226 11.878 1.00 93.62 80 GLU A CA 1
ATOM 621 C C . GLU A 1 80 ? -18.307 4.567 12.813 1.00 93.62 80 GLU A C 1
ATOM 623 O O . GLU A 1 80 ? -19.473 4.957 12.846 1.00 93.62 80 GLU A O 1
ATOM 628 N N . ARG A 1 81 ? -17.858 3.612 13.641 1.00 92.56 81 ARG A N 1
ATOM 629 C CA . ARG A 1 81 ? -18.723 2.950 14.622 1.00 92.56 81 ARG A CA 1
ATOM 630 C C . ARG A 1 81 ? -19.304 3.952 15.614 1.00 92.56 81 ARG A C 1
ATOM 632 O O . ARG A 1 81 ? -20.506 3.928 15.857 1.00 92.56 81 ARG A O 1
ATOM 639 N N . ARG A 1 82 ? -18.476 4.854 16.150 1.00 93.75 82 ARG A N 1
ATOM 640 C CA . ARG A 1 82 ? -18.935 5.902 17.076 1.00 93.75 82 ARG A CA 1
ATOM 641 C C . ARG A 1 82 ? -19.942 6.843 16.412 1.00 93.75 82 ARG A C 1
ATOM 643 O O . ARG A 1 82 ? -20.927 7.223 17.037 1.00 93.75 82 ARG A O 1
ATOM 650 N N . GLN A 1 83 ? -19.717 7.221 15.154 1.00 95.12 83 GLN A N 1
ATOM 651 C CA . GLN A 1 83 ? -20.658 8.058 14.403 1.00 95.12 83 GLN A CA 1
ATOM 652 C C . GLN A 1 83 ? -22.000 7.352 14.201 1.00 95.12 83 GLN A C 1
ATOM 654 O O . GLN A 1 83 ? -23.044 7.933 14.491 1.00 95.12 83 GLN A O 1
ATOM 659 N N . PHE A 1 84 ? -21.965 6.088 13.787 1.00 93.69 84 PHE A N 1
ATOM 660 C CA . PHE A 1 84 ? -23.156 5.275 13.577 1.00 93.69 84 PHE A CA 1
ATOM 661 C C . PHE A 1 84 ? -23.957 5.057 14.870 1.00 93.69 84 PHE A C 1
ATOM 663 O O . PHE A 1 84 ? -25.182 5.163 14.875 1.00 93.69 84 PHE A O 1
ATOM 670 N N . GLU A 1 85 ? -23.278 4.798 15.991 1.00 95.50 85 GLU A N 1
ATOM 671 C CA . GLU A 1 85 ? -23.915 4.665 17.307 1.00 95.50 85 GLU A CA 1
ATOM 672 C C . GLU A 1 85 ? -24.643 5.955 17.714 1.00 95.50 85 GLU A C 1
ATOM 674 O O . GLU A 1 85 ? -25.810 5.904 18.117 1.00 95.50 85 GLU A O 1
ATOM 679 N N . ASN A 1 86 ? -23.995 7.109 17.534 1.00 95.50 86 ASN A N 1
ATOM 680 C CA . ASN A 1 86 ? -24.595 8.413 17.813 1.00 95.50 86 ASN A CA 1
ATOM 681 C C . ASN A 1 86 ? -25.815 8.688 16.919 1.00 95.50 86 ASN A C 1
ATOM 683 O O . ASN A 1 86 ? -26.829 9.203 17.394 1.00 95.50 86 ASN A O 1
ATOM 687 N N . GLU A 1 87 ? -25.743 8.335 15.636 1.00 94.56 87 GLU A N 1
ATOM 688 C CA . GLU A 1 87 ? -26.850 8.496 14.691 1.00 94.56 87 GLU A CA 1
ATOM 689 C C . GLU A 1 87 ? -28.057 7.629 15.082 1.00 94.56 87 GLU A C 1
ATOM 691 O O . GLU A 1 87 ? -29.184 8.128 15.176 1.00 94.56 87 GLU A O 1
ATOM 696 N N . ILE A 1 88 ? -27.828 6.351 15.407 1.00 95.62 88 ILE A N 1
ATOM 697 C CA . ILE A 1 88 ? -28.879 5.453 15.910 1.00 95.62 88 ILE A CA 1
ATOM 698 C C . ILE A 1 88 ? -29.536 6.036 17.160 1.00 95.62 88 ILE A C 1
ATOM 700 O O . ILE A 1 88 ? -30.761 5.967 17.314 1.00 95.62 88 ILE A O 1
ATOM 704 N N . GLU A 1 89 ? -28.741 6.582 18.077 1.00 95.62 89 GLU A N 1
ATOM 705 C CA . GLU A 1 89 ? -29.264 7.163 19.305 1.00 95.62 89 GLU A CA 1
ATOM 706 C C . GLU A 1 89 ? -30.164 8.373 19.022 1.00 95.62 89 GLU A C 1
ATOM 708 O O . GLU A 1 89 ? -31.264 8.472 19.576 1.00 95.62 89 GLU A O 1
ATOM 713 N N . GLN A 1 90 ? -29.752 9.258 18.113 1.00 95.56 90 GLN A N 1
ATOM 714 C CA . GLN A 1 90 ? -30.558 10.405 17.696 1.00 95.56 90 GLN A CA 1
ATOM 715 C C . GLN A 1 90 ? -31.885 9.971 17.065 1.00 95.56 90 GLN A C 1
ATOM 717 O O . GLN A 1 90 ? -32.943 10.467 17.461 1.00 95.56 90 GLN A O 1
ATOM 722 N N . LEU A 1 91 ? -31.858 8.997 16.151 1.00 94.00 91 LEU A N 1
ATOM 723 C CA . LEU A 1 91 ? -33.062 8.468 15.503 1.00 94.00 91 LEU A CA 1
ATOM 724 C C . LEU A 1 91 ? -34.044 7.866 16.515 1.00 94.00 91 LEU A C 1
ATOM 726 O O . LEU A 1 91 ? -35.252 8.113 16.442 1.00 94.00 91 LEU A O 1
ATOM 730 N N . LYS A 1 92 ? -33.541 7.119 17.505 1.00 93.69 92 LYS A N 1
ATOM 731 C CA . LYS A 1 92 ? -34.372 6.570 18.587 1.00 93.69 92 LYS A CA 1
ATOM 732 C C . LYS A 1 92 ? -35.032 7.674 19.408 1.00 93.69 92 LYS A C 1
ATOM 734 O O . LYS A 1 92 ? -36.226 7.579 19.701 1.00 93.69 92 LYS A O 1
ATOM 739 N N . ARG A 1 93 ? -34.288 8.728 19.761 1.00 94.06 93 ARG A N 1
ATOM 740 C CA . ARG A 1 93 ? -34.824 9.873 20.516 1.00 94.06 93 ARG A CA 1
ATOM 741 C C . ARG A 1 93 ? -35.922 10.596 19.732 1.00 94.06 93 ARG A C 1
ATOM 743 O O . ARG A 1 93 ? -36.979 10.870 20.299 1.00 94.06 93 ARG A O 1
ATOM 750 N N . LEU A 1 94 ? -35.710 10.839 18.436 1.00 93.38 94 LEU A N 1
ATOM 751 C CA . LEU A 1 94 ? -36.703 11.469 17.559 1.00 93.38 94 LEU A CA 1
ATOM 752 C C . LEU A 1 94 ? -37.993 10.648 17.499 1.00 93.38 94 LEU A C 1
ATOM 754 O O . LEU A 1 94 ? -39.053 11.168 17.846 1.00 93.38 94 LEU A O 1
ATOM 758 N N . ASN A 1 95 ? -37.888 9.355 17.186 1.00 94.06 95 ASN A N 1
ATOM 759 C CA . ASN A 1 95 ? -39.036 8.450 17.087 1.00 94.06 95 ASN A CA 1
ATOM 760 C C . ASN A 1 95 ? -39.812 8.356 18.416 1.00 94.06 95 ASN A C 1
ATOM 762 O O . ASN A 1 95 ? -41.040 8.405 18.442 1.00 94.06 95 ASN A O 1
ATOM 766 N N . THR A 1 96 ? -39.106 8.306 19.551 1.00 93.56 96 THR A N 1
ATOM 767 C CA . THR A 1 96 ? -39.750 8.308 20.877 1.00 93.56 96 THR A CA 1
ATOM 768 C C . THR A 1 96 ? -40.514 9.612 21.124 1.00 93.56 96 THR A C 1
ATOM 770 O O . THR A 1 96 ? -41.673 9.579 21.537 1.00 93.56 96 THR A O 1
ATOM 773 N N . SER A 1 97 ? -39.915 10.761 20.793 1.00 91.38 97 SER A N 1
ATOM 774 C CA . SER A 1 97 ? -40.567 12.069 20.933 1.00 91.38 97 SER A CA 1
ATOM 775 C C . SER A 1 97 ? -41.794 12.230 20.024 1.00 91.38 97 SER A C 1
ATOM 777 O O . SER A 1 97 ? -42.776 12.867 20.409 1.00 91.38 97 SER A O 1
ATOM 779 N N . GLU A 1 98 ? -41.765 11.648 18.821 1.00 91.38 98 GLU A N 1
ATOM 780 C CA . GLU A 1 98 ? -42.894 11.647 17.889 1.00 91.38 98 GLU A CA 1
ATOM 781 C C . GLU A 1 98 ? -44.044 10.797 18.418 1.00 91.38 98 GLU A C 1
ATOM 783 O O . GLU A 1 98 ? -45.170 11.289 18.504 1.00 91.38 98 GLU A O 1
ATOM 788 N N . LYS A 1 99 ? -43.752 9.579 18.892 1.00 90.31 99 LYS A N 1
ATOM 789 C CA . LYS A 1 99 ? -44.746 8.712 19.541 1.00 90.31 99 LYS A CA 1
ATOM 790 C C . LYS A 1 99 ? -45.406 9.394 20.737 1.00 90.31 99 LYS A C 1
ATOM 792 O O . LYS A 1 99 ? -46.623 9.325 20.894 1.00 90.31 99 LYS A O 1
ATOM 797 N N . GLU A 1 100 ? -44.635 10.098 21.565 1.00 89.81 100 GLU A N 1
ATOM 798 C CA . GLU A 1 100 ? -45.180 10.857 22.696 1.00 89.81 100 GLU A CA 1
ATOM 799 C C . GLU A 1 100 ? -46.085 12.018 22.259 1.00 89.81 100 GLU A C 1
ATOM 801 O O . GLU A 1 100 ? -47.129 12.266 22.876 1.00 89.81 100 GLU A O 1
ATOM 806 N N . LYS A 1 101 ? -45.707 12.741 21.197 1.00 89.94 101 LYS A N 1
ATOM 807 C CA . LYS A 1 101 ? -46.529 13.816 20.622 1.00 89.94 101 LYS A CA 1
ATOM 808 C C . LYS A 1 101 ? -47.841 13.272 20.058 1.00 89.94 101 LYS A C 1
ATOM 810 O O . LYS A 1 101 ? -48.887 13.877 20.302 1.00 89.94 101 LYS A O 1
ATOM 815 N N . GLU A 1 102 ? -47.807 12.142 19.355 1.00 90.00 102 GLU A N 1
ATOM 816 C CA . GLU A 1 102 ? -49.010 11.484 18.836 1.00 90.00 102 GLU A CA 1
ATOM 817 C C . GLU A 1 102 ? -49.934 11.001 19.955 1.00 90.00 102 GLU A C 1
ATOM 819 O O . GLU A 1 102 ? -51.120 11.331 19.954 1.00 90.00 102 GLU A O 1
ATOM 824 N N . LEU A 1 103 ? -49.392 10.324 20.971 1.00 86.94 103 LEU A N 1
ATOM 825 C CA . LEU A 1 103 ? -50.150 9.900 22.153 1.00 86.94 103 LEU A CA 1
ATOM 826 C C . LEU A 1 103 ? -50.843 11.080 22.842 1.00 86.94 103 LEU A C 1
ATOM 828 O O . LEU A 1 103 ? -52.012 10.985 23.226 1.00 86.94 103 LEU A O 1
ATOM 832 N N . LYS A 1 104 ? -50.149 12.218 22.975 1.00 87.06 104 LYS A N 1
ATOM 833 C CA . LYS A 1 104 ? -50.741 13.449 23.517 1.00 87.06 104 LYS A CA 1
ATOM 834 C C . LYS A 1 104 ? -51.863 13.996 22.631 1.00 87.06 104 LYS A C 1
ATOM 836 O O . LYS A 1 104 ? -52.828 14.522 23.179 1.00 87.06 104 LYS A O 1
ATOM 841 N N . ARG A 1 105 ? -51.762 13.901 21.300 1.00 87.81 105 ARG A N 1
ATOM 842 C CA . ARG A 1 105 ? -52.833 14.327 20.377 1.00 87.81 105 ARG A CA 1
ATOM 843 C C . ARG A 1 105 ? -54.060 13.426 20.479 1.00 87.81 105 ARG A C 1
ATOM 845 O O . ARG A 1 105 ? -55.157 13.947 20.650 1.00 87.81 105 ARG A O 1
ATOM 852 N N . ILE A 1 106 ? -53.875 12.107 20.454 1.00 87.00 106 ILE A N 1
ATOM 853 C CA . ILE A 1 106 ? -54.971 11.130 20.553 1.00 87.00 106 ILE A CA 1
ATOM 854 C C . ILE A 1 106 ? -55.742 11.310 21.866 1.00 87.00 106 ILE A C 1
ATOM 856 O O . ILE A 1 106 ? -56.968 11.395 21.857 1.00 87.00 106 ILE A O 1
ATOM 860 N N . LYS A 1 107 ? -55.035 11.466 22.994 1.00 84.31 107 LYS A N 1
ATOM 861 C CA . LYS A 1 107 ? -55.672 11.722 24.298 1.00 84.31 107 LYS A CA 1
ATOM 862 C C . LYS A 1 107 ? -56.496 13.012 24.324 1.00 84.31 107 LYS A C 1
ATOM 864 O O . LYS A 1 107 ? -57.531 13.046 24.977 1.00 84.31 107 LYS A O 1
ATOM 869 N N . ARG A 1 108 ? -56.063 14.071 23.628 1.00 84.06 108 ARG A N 1
ATOM 870 C CA . ARG A 1 108 ? -56.849 15.315 23.542 1.00 84.06 108 ARG A CA 1
ATOM 871 C C . ARG A 1 108 ? -58.143 15.121 22.759 1.00 84.06 108 ARG A C 1
ATOM 873 O O . ARG A 1 108 ? -59.152 15.665 23.177 1.00 84.06 108 ARG A O 1
ATOM 880 N N . LEU A 1 109 ? -58.110 14.347 21.672 1.00 81.31 109 LEU A N 1
ATOM 881 C CA . LEU A 1 109 ? -59.283 14.091 20.827 1.00 81.31 109 LEU A CA 1
ATOM 882 C C . LEU A 1 109 ? -60.352 13.254 21.544 1.00 81.31 109 LEU A C 1
ATOM 884 O O . LEU A 1 109 ? -61.539 13.530 21.400 1.00 81.31 109 LEU A O 1
ATOM 888 N N . LEU A 1 110 ? -59.937 12.277 22.357 1.00 76.19 110 LEU A N 1
ATOM 889 C CA . LEU A 1 110 ? -60.849 11.441 23.152 1.00 76.19 110 LEU A CA 1
ATOM 890 C C . LEU A 1 110 ? -61.548 12.210 24.285 1.00 76.19 110 LEU A C 1
ATOM 892 O O . LEU A 1 110 ? -62.645 11.842 24.690 1.00 76.19 110 LEU A O 1
ATOM 896 N N . ASN A 1 111 ? -60.940 13.292 24.776 1.00 71.56 111 ASN A N 1
ATOM 897 C CA . ASN A 1 111 ? -61.484 14.096 25.873 1.00 71.56 111 ASN A CA 1
ATOM 898 C C . ASN A 1 111 ? -62.401 15.242 25.398 1.00 71.56 111 ASN A C 1
ATOM 900 O O . ASN A 1 111 ? -62.886 16.007 26.227 1.00 71.56 111 ASN A O 1
ATOM 904 N N . THR A 1 112 ? -62.612 15.396 24.086 1.00 64.06 112 THR A N 1
ATOM 905 C CA . THR A 1 112 ? -63.430 16.472 23.489 1.00 64.06 112 THR A CA 1
ATOM 906 C C . THR A 1 112 ? -64.786 16.014 22.946 1.00 64.06 112 THR A C 1
ATOM 908 O O . THR A 1 112 ? -65.497 16.815 22.346 1.00 64.06 112 THR A O 1
ATOM 911 N N . THR A 1 113 ? -65.171 14.755 23.149 1.00 55.41 113 THR A N 1
ATOM 912 C CA . THR A 1 113 ? -66.522 14.266 22.830 1.00 55.41 113 THR A CA 1
ATOM 913 C C . THR A 1 113 ? -67.447 14.422 24.047 1.00 55.41 113 THR A C 1
ATOM 915 O O . THR A 1 113 ? -67.094 13.888 25.100 1.00 55.41 113 THR A O 1
ATOM 918 N N . PRO A 1 114 ? -68.561 15.175 23.928 1.00 56.25 114 PRO A N 1
ATOM 919 C CA . PRO A 1 114 ? -69.523 15.416 25.008 1.00 56.25 114 PRO A CA 1
ATOM 920 C C . PRO A 1 114 ? -70.337 14.177 25.396 1.00 56.25 114 PRO A C 1
ATOM 922 O O . PRO A 1 114 ? -70.529 13.292 24.530 1.00 56.25 114 PRO A O 1
#